Protein AF-A0A7H0FVY5-F1 (afdb_monomer)

Foldseek 3Di:
DFQLVVLLVVQLVQLVVLLVVLVVVLVVLLVQLVVVCVVVVNDDPPCDPVNSVVLLVDVPVVPDPPDDPSNNVSSVVSVVCNVVSVVSNVVSVVSSVVRSVVRNVVRVVVVCVVVVND

Secondary structure (DSSP, 8-state):
--HHHHHHHHHHHHHHHHHHHHHHHHHHHHHHHHHHHHHTT---TT--HHHHHHTTT--GGG--TT--HHHHHHHHHHHHHHHHHHHHHHHHHHHHHHHHHHHHHHHHHHHHHHTT--

pLDDT: mean 80.82, std 12.42, range [48.78, 95.75]

Organism: NCBI:txid2865112

Radius of gyration: 21.13 Å; Cα contacts (8 Å, |Δi|>4): 111; chains: 1; bounding box: 46×22×60 Å

Structure (mmCIF, N/CA/C/O backbone):
data_AF-A0A7H0FVY5-F1
#
_entry.id   AF-A0A7H0FVY5-F1
#
loop_
_atom_site.group_PDB
_atom_site.id
_atom_site.type_symbol
_atom_site.label_atom_id
_atom_site.label_alt_id
_atom_site.label_comp_id
_atom_site.label_asym_id
_atom_site.label_entity_id
_atom_site.label_seq_id
_atom_site.pdbx_PDB_ins_code
_atom_site.Cartn_x
_atom_site.Cartn_y
_atom_site.Cartn_z
_atom_site.occupancy
_atom_site.B_iso_or_equiv
_atom_site.auth_seq_id
_atom_site.auth_comp_id
_atom_site.auth_asym_id
_atom_site.auth_atom_id
_atom_site.pdbx_PDB_model_num
ATOM 1 N N . MET A 1 1 ? 12.330 -13.356 -23.878 1.00 73.44 1 MET A N 1
ATOM 2 C CA . MET A 1 1 ? 12.091 -12.089 -23.170 1.00 73.44 1 MET A CA 1
ATOM 3 C C . MET A 1 1 ? 12.980 -11.044 -23.818 1.00 73.44 1 MET A C 1
ATOM 5 O O . MET A 1 1 ? 14.170 -11.322 -23.933 1.00 73.44 1 MET A O 1
ATOM 9 N N . SER A 1 2 ? 12.425 -9.938 -24.314 1.00 87.75 2 SER A N 1
ATOM 10 C CA . SER A 1 2 ? 13.212 -8.837 -24.901 1.00 87.75 2 SER A CA 1
ATOM 11 C C . SER A 1 2 ? 13.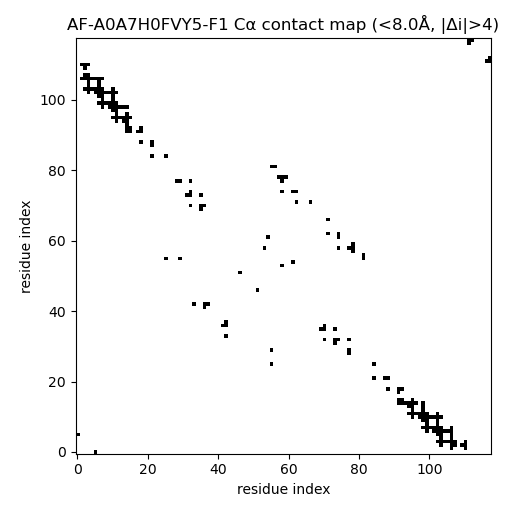942 -8.034 -23.819 1.00 87.75 2 SER A C 1
ATOM 13 O O . SER A 1 2 ? 13.585 -8.119 -22.637 1.00 87.75 2 SER A O 1
ATOM 15 N N . TYR A 1 3 ? 14.950 -7.233 -24.191 1.00 88.56 3 TYR A N 1
ATOM 16 C CA . TYR A 1 3 ? 15.595 -6.341 -23.221 1.00 88.56 3 TYR A CA 1
ATOM 17 C C . TYR A 1 3 ? 14.613 -5.276 -22.715 1.00 88.56 3 TYR A C 1
ATOM 19 O O . TYR A 1 3 ? 14.670 -4.921 -21.539 1.00 88.56 3 TYR A O 1
ATOM 27 N N . GLY A 1 4 ? 13.652 -4.842 -23.540 1.00 86.44 4 GLY A N 1
ATOM 28 C CA . GLY A 1 4 ? 12.529 -4.000 -23.106 1.00 86.44 4 GLY A CA 1
ATOM 29 C C . GLY A 1 4 ? 11.657 -4.634 -22.007 1.00 86.44 4 GLY A C 1
ATOM 30 O O . GLY A 1 4 ? 11.357 -3.984 -21.006 1.00 86.44 4 GLY A O 1
ATOM 31 N N . GLU A 1 5 ? 11.293 -5.915 -22.140 1.00 89.50 5 GLU A N 1
ATOM 32 C CA . GLU A 1 5 ? 10.531 -6.654 -21.116 1.00 89.50 5 GLU A CA 1
ATOM 33 C C . GLU A 1 5 ? 11.347 -6.866 -19.831 1.00 89.50 5 GLU A C 1
ATOM 35 O O . GLU A 1 5 ? 10.834 -6.698 -18.722 1.00 89.50 5 GLU A O 1
ATOM 40 N N . ALA A 1 6 ? 12.635 -7.196 -19.965 1.00 91.19 6 ALA A N 1
ATOM 41 C CA . ALA A 1 6 ? 13.540 -7.336 -18.826 1.00 91.19 6 ALA A CA 1
ATOM 42 C C . ALA A 1 6 ? 13.702 -6.006 -18.075 1.00 91.19 6 ALA A C 1
ATOM 44 O O . ALA A 1 6 ? 13.612 -5.957 -16.846 1.00 91.19 6 ALA A O 1
ATOM 45 N N . GLY A 1 7 ? 13.891 -4.920 -18.824 1.00 90.44 7 GLY A N 1
ATOM 46 C CA . GLY A 1 7 ? 14.002 -3.568 -18.307 1.00 90.44 7 GLY A CA 1
ATOM 47 C C . GLY A 1 7 ? 12.737 -3.128 -17.576 1.00 90.44 7 GLY A C 1
ATOM 48 O O . GLY A 1 7 ? 12.840 -2.632 -16.458 1.00 90.44 7 GLY A O 1
ATOM 49 N N . PHE A 1 8 ? 11.548 -3.387 -18.134 1.00 94.19 8 PHE A N 1
ATOM 50 C CA . PHE A 1 8 ? 10.268 -3.142 -17.457 1.00 94.19 8 PHE A CA 1
ATOM 51 C C . PHE A 1 8 ? 10.229 -3.778 -16.063 1.00 94.19 8 PHE A C 1
ATOM 53 O O . PHE A 1 8 ? 9.947 -3.099 -15.074 1.00 94.19 8 PHE A O 1
ATOM 60 N N . LEU A 1 9 ? 10.527 -5.080 -15.981 1.00 92.38 9 LEU A N 1
ATOM 61 C CA . LEU A 1 9 ? 10.453 -5.831 -14.728 1.00 92.38 9 LEU A CA 1
ATOM 62 C C . LEU A 1 9 ? 11.468 -5.310 -13.710 1.00 92.38 9 LEU A C 1
ATOM 64 O O . LEU A 1 9 ? 11.101 -5.027 -12.569 1.00 92.38 9 LEU A O 1
ATOM 68 N N . LEU A 1 10 ? 12.723 -5.129 -14.127 1.00 92.62 10 LEU A N 1
ATOM 69 C CA . LEU A 1 10 ? 13.785 -4.613 -13.261 1.00 92.62 10 LEU A CA 1
ATOM 70 C C . LEU A 1 10 ? 13.494 -3.189 -12.780 1.00 92.62 10 LEU A C 1
ATOM 72 O O . LEU A 1 10 ? 13.714 -2.871 -11.612 1.00 92.62 10 LEU A O 1
ATOM 76 N N . GLY A 1 11 ? 12.947 -2.354 -13.657 1.00 91.56 11 GLY A N 1
ATOM 77 C CA . GLY A 1 11 ? 12.548 -0.991 -13.348 1.00 91.56 11 GLY A CA 1
ATOM 78 C C . GLY A 1 11 ? 11.356 -0.911 -12.391 1.00 91.56 11 GLY A C 1
ATOM 79 O O . GLY A 1 11 ? 11.330 -0.057 -11.506 1.00 91.56 11 GLY A O 1
ATOM 80 N N . ALA A 1 12 ? 10.382 -1.816 -12.511 1.00 93.69 12 ALA A N 1
ATOM 81 C CA . ALA A 1 12 ? 9.204 -1.851 -11.644 1.00 93.69 12 ALA A CA 1
ATOM 82 C C . ALA A 1 12 ? 9.509 -2.364 -10.221 1.00 93.69 12 ALA A C 1
ATOM 84 O O . ALA A 1 12 ? 8.819 -1.990 -9.265 1.00 93.69 12 ALA A O 1
ATOM 85 N N . LEU A 1 13 ? 10.529 -3.218 -10.063 1.00 93.50 13 LEU A N 1
ATOM 86 C CA . LEU A 1 13 ? 10.825 -3.947 -8.820 1.00 93.50 13 LEU A CA 1
ATOM 87 C C . LEU A 1 13 ? 10.911 -3.071 -7.558 1.00 93.50 13 LEU A C 1
ATOM 89 O O . LEU A 1 13 ? 10.260 -3.423 -6.568 1.00 93.50 13 LEU A O 1
ATOM 93 N N . PRO A 1 14 ? 11.641 -1.937 -7.538 1.00 90.81 14 PRO A N 1
ATOM 94 C CA . PRO A 1 14 ? 11.733 -1.102 -6.342 1.00 90.81 14 PRO A CA 1
ATOM 95 C C . PRO A 1 14 ? 10.363 -0.583 -5.890 1.00 90.81 14 PRO A C 1
ATOM 97 O O . PRO A 1 14 ? 10.015 -0.666 -4.710 1.00 90.81 14 PRO A O 1
ATOM 100 N N . GLY A 1 15 ? 9.552 -0.096 -6.834 1.00 90.50 15 GLY A N 1
ATOM 101 C CA . GLY A 1 15 ? 8.200 0.379 -6.555 1.00 90.50 15 GLY A CA 1
ATOM 102 C C . GLY A 1 15 ? 7.280 -0.742 -6.073 1.00 90.50 15 GLY A C 1
ATOM 103 O O . GLY A 1 15 ? 6.591 -0.579 -5.064 1.00 90.50 15 GLY A O 1
ATOM 104 N N . ALA A 1 16 ? 7.339 -1.910 -6.718 1.00 91.56 16 ALA A N 1
ATOM 105 C CA . ALA A 1 16 ? 6.575 -3.091 -6.325 1.00 91.56 16 ALA A CA 1
ATOM 106 C C . ALA A 1 16 ? 6.916 -3.557 -4.896 1.00 91.56 16 ALA A C 1
ATOM 108 O O . ALA A 1 16 ? 6.015 -3.803 -4.090 1.00 91.56 16 ALA A O 1
ATOM 109 N N . ALA A 1 17 ? 8.202 -3.606 -4.537 1.00 94.50 17 ALA A N 1
ATOM 110 C CA . ALA A 1 17 ? 8.644 -3.975 -3.192 1.00 94.50 17 ALA A CA 1
ATOM 111 C C . ALA A 1 17 ? 8.095 -3.014 -2.122 1.00 94.50 17 ALA A C 1
ATOM 113 O O . ALA A 1 17 ? 7.623 -3.443 -1.063 1.00 94.50 17 ALA A O 1
ATOM 114 N N . MET A 1 18 ? 8.092 -1.708 -2.406 1.00 92.19 18 MET A N 1
ATOM 115 C CA . MET A 1 18 ? 7.522 -0.713 -1.499 1.00 92.19 18 MET A CA 1
ATOM 116 C C . MET A 1 18 ? 5.994 -0.818 -1.393 1.00 92.19 18 MET A C 1
ATOM 118 O O . MET A 1 18 ? 5.460 -0.698 -0.287 1.00 92.19 18 MET A O 1
ATOM 122 N N . VAL A 1 19 ? 5.291 -1.105 -2.498 1.00 91.75 19 VAL A N 1
ATOM 123 C CA . VAL A 1 19 ? 3.844 -1.384 -2.489 1.00 91.75 19 VAL A CA 1
ATOM 124 C C . VAL A 1 19 ? 3.536 -2.561 -1.566 1.00 91.75 19 VAL A C 1
ATOM 126 O O . VAL A 1 19 ? 2.701 -2.421 -0.669 1.00 91.75 19 VAL A O 1
ATOM 129 N N . VAL A 1 20 ? 4.242 -3.687 -1.718 1.00 91.81 20 VAL A N 1
ATOM 130 C CA . VAL A 1 20 ? 4.054 -4.884 -0.878 1.00 91.81 20 VAL A CA 1
ATOM 131 C C . VAL A 1 20 ? 4.309 -4.565 0.593 1.00 91.81 20 VAL A C 1
ATOM 133 O O . VAL A 1 20 ? 3.485 -4.896 1.448 1.00 91.81 20 VAL A O 1
ATOM 136 N N . ARG A 1 21 ? 5.401 -3.856 0.908 1.00 92.19 21 ARG A N 1
ATOM 137 C CA . ARG A 1 21 ? 5.705 -3.431 2.283 1.00 92.19 21 ARG A CA 1
ATOM 138 C C . ARG A 1 21 ? 4.593 -2.560 2.867 1.00 92.19 21 ARG A C 1
ATOM 140 O O . ARG A 1 21 ? 4.196 -2.757 4.016 1.00 92.19 21 ARG A O 1
ATOM 147 N N . ASN A 1 22 ? 4.070 -1.616 2.086 1.00 90.69 22 ASN A N 1
ATOM 148 C CA . ASN A 1 22 ? 2.981 -0.752 2.525 1.00 90.69 22 ASN A CA 1
ATOM 149 C C . ASN A 1 22 ? 1.693 -1.561 2.756 1.00 90.69 22 ASN A C 1
ATOM 151 O O . ASN A 1 22 ? 1.043 -1.386 3.783 1.00 90.69 22 ASN A O 1
ATOM 155 N N . MET A 1 23 ? 1.360 -2.507 1.870 1.00 87.50 23 MET A N 1
ATOM 156 C CA . MET A 1 23 ? 0.221 -3.421 2.049 1.00 87.50 23 MET A CA 1
ATOM 157 C C . MET A 1 23 ? 0.355 -4.279 3.310 1.00 87.50 23 MET A C 1
ATOM 159 O O . MET A 1 23 ? -0.633 -4.490 4.014 1.00 87.50 23 MET A O 1
ATOM 163 N N . TRP A 1 24 ? 1.566 -4.737 3.633 1.00 89.19 24 TRP A N 1
ATOM 164 C CA . TRP A 1 24 ? 1.822 -5.506 4.850 1.00 89.19 24 TRP A CA 1
ATOM 165 C C . TRP A 1 24 ? 1.554 -4.682 6.114 1.00 89.19 24 TRP A C 1
ATOM 167 O O . TRP A 1 24 ? 0.944 -5.182 7.060 1.00 89.19 24 TRP A O 1
ATOM 177 N N . TYR A 1 25 ? 1.943 -3.403 6.102 1.00 87.44 25 TYR A N 1
ATOM 178 C CA . TYR A 1 25 ? 1.607 -2.448 7.158 1.00 87.44 25 TYR A CA 1
ATOM 179 C C . TYR A 1 25 ? 0.090 -2.217 7.271 1.00 87.44 25 TYR A C 1
ATOM 181 O O . TYR A 1 25 ? -0.457 -2.291 8.366 1.00 87.44 25 TYR A O 1
ATOM 189 N N . GLY A 1 26 ? -0.620 -2.027 6.154 1.00 84.12 26 GLY A N 1
ATOM 190 C CA . GLY A 1 26 ? -2.086 -1.914 6.176 1.00 84.12 26 GLY A CA 1
ATOM 191 C C . GLY A 1 26 ? -2.755 -3.160 6.769 1.00 84.12 26 GLY A C 1
ATOM 192 O O . GLY A 1 26 ? -3.634 -3.064 7.624 1.00 84.12 26 GLY A O 1
ATOM 193 N N . ARG A 1 27 ? -2.269 -4.350 6.401 1.00 84.31 27 ARG A N 1
ATOM 194 C CA . ARG A 1 27 ? -2.788 -5.621 6.918 1.00 84.31 27 ARG A CA 1
ATOM 195 C C . ARG A 1 27 ? -2.513 -5.821 8.408 1.00 84.31 27 ARG A C 1
ATOM 197 O O . ARG A 1 27 ? -3.335 -6.427 9.092 1.00 84.31 27 ARG A O 1
ATOM 204 N N . SER A 1 28 ? -1.382 -5.342 8.928 1.00 85.25 28 SER A N 1
ATOM 205 C CA . SER A 1 28 ? -1.101 -5.434 10.365 1.00 85.25 28 SER A CA 1
ATOM 206 C C . SER A 1 28 ? -2.021 -4.527 11.186 1.00 85.25 28 SER A C 1
ATOM 208 O O . SER A 1 28 ? -2.451 -4.936 12.262 1.00 85.25 28 SER A O 1
ATOM 210 N N . LEU A 1 29 ? -2.389 -3.353 10.661 1.00 80.25 29 LEU A N 1
ATOM 211 C CA . LEU A 1 29 ? -3.391 -2.479 11.276 1.00 80.25 29 LEU A CA 1
ATOM 212 C C . LEU A 1 29 ? -4.779 -3.123 11.275 1.00 80.25 29 LEU A C 1
ATOM 214 O O . LEU A 1 29 ? -5.441 -3.126 12.309 1.00 80.25 29 LEU A O 1
ATOM 218 N N . GLN A 1 30 ? -5.189 -3.735 10.158 1.00 79.19 30 GLN A N 1
ATOM 219 C CA . GLN A 1 30 ? -6.453 -4.473 10.097 1.00 79.19 30 GLN A CA 1
ATOM 220 C C . GLN A 1 30 ? -6.512 -5.564 11.162 1.00 79.19 30 GLN A C 1
ATOM 222 O O . GLN A 1 30 ? -7.448 -5.574 11.951 1.00 79.19 30 GLN A O 1
ATOM 227 N N . LYS A 1 31 ? -5.478 -6.414 11.253 1.00 81.06 31 LYS A N 1
ATOM 228 C CA . LYS A 1 31 ? -5.414 -7.506 12.239 1.00 81.06 31 LYS A CA 1
ATOM 229 C C . LYS A 1 31 ? -5.614 -7.046 13.685 1.00 81.06 31 LYS A C 1
ATOM 231 O O . LYS A 1 31 ? -6.116 -7.824 14.485 1.00 81.06 31 LYS A O 1
ATOM 236 N N . ARG A 1 32 ? -5.236 -5.811 14.039 1.00 81.38 32 ARG A N 1
ATOM 237 C CA . ARG A 1 32 ? -5.492 -5.258 15.382 1.00 81.38 32 ARG A CA 1
ATOM 238 C C . ARG A 1 32 ? -6.981 -5.028 15.622 1.00 81.38 32 ARG A C 1
ATOM 240 O O . ARG A 1 32 ? -7.473 -5.383 16.685 1.00 81.38 32 ARG A O 1
ATOM 247 N N . VAL A 1 33 ? -7.689 -4.490 14.630 1.00 78.56 33 VAL A N 1
ATOM 248 C CA . VAL A 1 33 ? -9.149 -4.332 14.678 1.00 78.56 33 VAL A CA 1
ATOM 249 C C . VAL A 1 33 ? -9.830 -5.702 14.723 1.00 78.56 33 VAL A C 1
ATOM 251 O O . VAL A 1 33 ? -10.711 -5.905 15.551 1.00 78.56 33 VAL A O 1
ATOM 254 N N . GLU A 1 34 ? -9.380 -6.663 13.903 1.00 77.12 34 GLU A N 1
ATOM 255 C CA . GLU A 1 34 ? -9.924 -8.032 13.932 1.00 77.12 34 GLU A CA 1
ATOM 256 C C . GLU A 1 34 ? -9.714 -8.681 15.307 1.00 77.12 34 GLU A C 1
ATOM 258 O O . GLU A 1 34 ? -10.635 -9.283 15.845 1.00 77.12 34 GLU A O 1
ATOM 263 N N . ALA A 1 35 ? -8.534 -8.524 15.914 1.00 81.50 35 ALA A N 1
ATOM 264 C CA . ALA A 1 35 ? -8.226 -9.100 17.222 1.00 81.50 35 ALA A CA 1
ATOM 265 C C . ALA A 1 35 ? -9.122 -8.5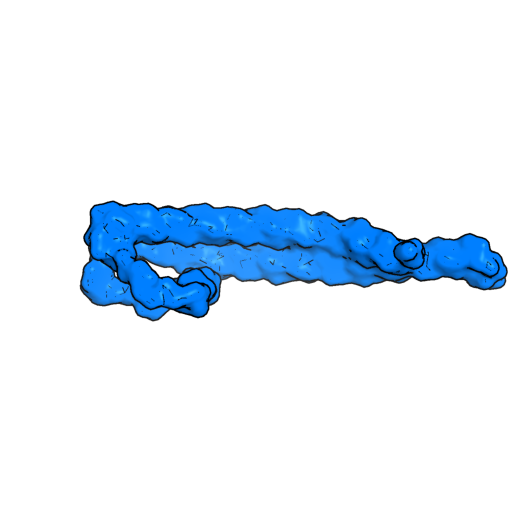51 18.343 1.00 81.50 35 ALA A C 1
ATOM 267 O O . ALA A 1 35 ? -9.605 -9.325 19.168 1.00 81.50 35 ALA A O 1
ATOM 268 N N . VAL A 1 36 ? -9.372 -7.236 18.363 1.00 80.69 36 VAL A N 1
ATOM 269 C CA . VAL A 1 36 ? -10.302 -6.622 19.328 1.00 80.69 36 VAL A CA 1
ATOM 270 C C . VAL A 1 36 ? -11.718 -7.143 19.100 1.00 80.69 36 VAL A C 1
ATOM 272 O O . VAL A 1 36 ? -12.401 -7.524 20.043 1.00 80.69 36 VAL A O 1
ATOM 275 N N . ALA A 1 37 ? -12.140 -7.255 17.845 1.00 74.94 37 ALA A N 1
ATOM 276 C CA . ALA A 1 37 ? -13.478 -7.730 17.528 1.00 74.94 37 ALA A CA 1
ATOM 277 C C . ALA A 1 37 ? -13.694 -9.201 17.892 1.00 74.94 37 ALA A C 1
ATOM 279 O O . ALA A 1 37 ? -14.769 -9.564 18.365 1.00 74.94 37 ALA A O 1
ATOM 280 N N . TRP A 1 38 ? -12.671 -10.037 17.709 1.00 76.62 38 TRP A N 1
ATOM 281 C CA . TRP A 1 38 ? -12.678 -11.426 18.161 1.00 76.62 38 TRP A CA 1
ATOM 282 C C . TRP A 1 38 ? -12.775 -11.523 19.684 1.00 76.62 38 TRP A C 1
ATOM 284 O O . TRP A 1 38 ? -13.571 -12.311 20.189 1.00 76.62 38 TRP A O 1
ATOM 294 N N . LYS A 1 39 ? -12.007 -10.703 20.413 1.00 80.69 39 LYS A N 1
ATOM 295 C CA . LYS A 1 39 ? -12.032 -10.645 21.885 1.00 80.69 39 LYS A CA 1
ATOM 296 C C . LYS A 1 39 ? -13.411 -10.255 22.424 1.00 80.69 39 LYS A C 1
ATOM 298 O O . LYS A 1 39 ? -13.828 -10.762 23.457 1.00 80.69 39 LYS A O 1
ATOM 303 N N . GLU A 1 40 ? -14.106 -9.362 21.734 1.00 77.62 40 GLU A N 1
ATOM 304 C CA . GLU A 1 40 ? -15.404 -8.834 22.167 1.00 77.62 40 GLU A CA 1
ATOM 305 C C . GLU A 1 40 ? -16.602 -9.627 21.642 1.00 77.62 40 GLU A C 1
ATOM 307 O O . GLU A 1 40 ? -17.739 -9.217 21.858 1.00 77.62 40 GLU A O 1
ATOM 312 N N . HIS A 1 41 ? -16.372 -10.733 20.921 1.00 69.81 41 HIS A N 1
ATOM 313 C CA . HIS A 1 41 ? -17.414 -11.454 20.176 1.00 69.81 41 HIS A CA 1
ATOM 314 C C . HIS A 1 41 ? -18.231 -10.546 19.232 1.00 69.81 41 HIS A C 1
ATOM 316 O O . HIS A 1 41 ? -19.339 -10.884 18.823 1.00 69.81 41 HIS A O 1
ATOM 322 N N . ALA A 1 42 ? -17.667 -9.392 18.867 1.00 64.94 42 ALA A N 1
ATOM 323 C CA . ALA A 1 42 ? -18.264 -8.388 17.995 1.00 64.94 42 ALA A CA 1
ATOM 324 C C . ALA A 1 42 ? -17.849 -8.584 16.528 1.00 64.94 42 ALA A C 1
ATOM 326 O O . ALA A 1 42 ? -18.324 -7.877 15.636 1.00 64.94 42 ALA A O 1
ATOM 327 N N . TRP A 1 43 ? -16.937 -9.526 16.262 1.00 61.22 43 TRP A N 1
ATOM 328 C CA . TRP A 1 43 ? -16.530 -9.860 14.907 1.00 61.22 43 TRP A CA 1
ATOM 329 C C . TRP A 1 43 ? -17.651 -10.606 14.194 1.00 61.22 43 TRP A C 1
ATOM 331 O O . TRP A 1 43 ? -17.852 -11.806 14.372 1.00 61.22 43 TRP A O 1
ATOM 341 N N . ASN A 1 44 ? -18.385 -9.870 13.368 1.00 57.56 44 ASN A N 1
ATOM 342 C CA . ASN A 1 44 ? -19.380 -10.465 12.505 1.00 57.56 44 ASN A CA 1
ATOM 343 C C . ASN A 1 44 ? -18.655 -11.165 11.345 1.00 57.56 44 ASN A C 1
ATOM 345 O O . ASN A 1 44 ? -18.208 -10.520 10.392 1.00 57.56 44 ASN A O 1
ATOM 349 N N . ASP A 1 45 ? -18.529 -12.493 11.419 1.00 51.53 45 ASP A N 1
ATOM 350 C CA . ASP A 1 45 ? -17.988 -13.325 10.332 1.00 51.53 45 ASP A CA 1
ATOM 351 C C . ASP A 1 45 ? -18.786 -13.188 9.022 1.00 51.53 45 ASP A C 1
ATOM 353 O O . ASP A 1 45 ? -18.333 -13.619 7.961 1.00 51.53 45 ASP A O 1
ATOM 357 N N . THR A 1 46 ? -19.943 -12.522 9.067 1.00 48.78 46 THR A N 1
ATOM 358 C CA . THR A 1 46 ? -20.756 -12.183 7.900 1.00 48.78 46 THR A CA 1
ATOM 359 C C . THR A 1 46 ? -20.175 -11.066 7.039 1.00 48.78 46 THR A C 1
ATOM 361 O O . THR A 1 46 ? -20.678 -10.879 5.933 1.00 48.78 46 THR A O 1
ATOM 364 N N . LEU A 1 47 ? -19.154 -10.320 7.499 1.00 58.72 47 LEU A N 1
ATOM 365 C CA . LEU A 1 47 ? -18.527 -9.297 6.658 1.00 58.72 47 LEU A CA 1
ATOM 366 C C . LEU A 1 47 ? -17.877 -9.973 5.452 1.00 58.72 47 LEU A C 1
ATOM 368 O O . LEU A 1 47 ? -16.845 -10.653 5.546 1.00 58.72 47 LEU A O 1
ATOM 372 N N . ASN A 1 48 ? -18.494 -9.775 4.296 1.00 62.44 48 ASN A N 1
ATOM 373 C CA . ASN A 1 48 ? -18.055 -10.375 3.061 1.00 62.44 48 ASN A CA 1
ATOM 374 C C . ASN A 1 48 ? -16.692 -9.784 2.645 1.00 62.44 48 ASN A C 1
ATOM 376 O O . ASN A 1 48 ? -16.212 -8.759 3.142 1.00 62.44 48 ASN A O 1
ATOM 380 N N . ARG A 1 49 ? -16.024 -10.445 1.696 1.00 63.38 49 ARG A N 1
ATOM 381 C CA . ARG A 1 49 ? -14.692 -10.036 1.215 1.00 63.38 49 ARG A CA 1
ATOM 382 C C . ARG A 1 49 ? -14.643 -8.578 0.728 1.00 63.38 49 ARG A C 1
ATOM 384 O O . ARG A 1 49 ? -13.576 -7.968 0.794 1.00 63.38 49 ARG A O 1
ATOM 391 N N . SER A 1 50 ? -15.757 -8.041 0.223 1.00 62.44 50 SER A N 1
ATOM 392 C CA . SER A 1 50 ? -15.847 -6.654 -0.242 1.00 62.44 50 SER A CA 1
ATOM 393 C C . SER A 1 50 ? -15.905 -5.668 0.923 1.00 62.44 50 SER A C 1
ATOM 395 O O . SER A 1 50 ? -15.187 -4.673 0.897 1.00 62.44 50 SER A O 1
ATOM 397 N N . GLU A 1 51 ? -16.628 -5.985 1.995 1.00 64.12 51 GLU A N 1
ATOM 398 C CA . GLU A 1 51 ? -16.735 -5.134 3.184 1.00 64.12 51 GLU A CA 1
ATOM 399 C C . GLU A 1 51 ? -15.404 -5.082 3.946 1.00 64.12 51 GLU A C 1
ATOM 401 O O . GLU A 1 51 ? -14.943 -4.016 4.352 1.00 64.12 51 GLU A O 1
ATOM 406 N N . LYS A 1 52 ? -14.682 -6.211 4.008 1.00 65.62 52 LYS A N 1
ATOM 407 C CA . LYS A 1 52 ? -13.295 -6.250 4.511 1.00 65.62 52 LYS A CA 1
ATOM 408 C C . LYS A 1 52 ? -12.335 -5.388 3.678 1.00 65.62 52 LYS A C 1
ATOM 410 O O . LYS A 1 52 ? -11.367 -4.846 4.212 1.00 65.62 52 LYS A O 1
ATOM 415 N N . ARG A 1 53 ? -12.584 -5.253 2.369 1.00 63.53 53 ARG A N 1
ATOM 416 C CA . ARG A 1 53 ? -11.807 -4.385 1.465 1.00 63.53 53 ARG A CA 1
ATOM 417 C C . ARG A 1 53 ? -12.189 -2.907 1.648 1.00 63.53 53 ARG A C 1
ATOM 419 O O . ARG A 1 53 ? -11.305 -2.048 1.642 1.00 63.53 53 ARG A O 1
ATOM 426 N N . PHE A 1 54 ? -13.469 -2.618 1.879 1.00 62.41 54 PHE A N 1
ATOM 427 C CA . PHE A 1 54 ? -13.961 -1.282 2.219 1.00 62.41 54 PHE A CA 1
ATOM 428 C C . PHE A 1 54 ? -13.423 -0.777 3.554 1.00 62.41 54 PHE A C 1
ATOM 430 O O . PHE A 1 54 ? -13.105 0.399 3.643 1.00 62.41 54 PHE A O 1
ATOM 437 N N . LEU A 1 55 ? -13.164 -1.649 4.527 1.00 63.78 55 LEU A N 1
ATOM 438 C CA . LEU A 1 55 ? -12.528 -1.274 5.796 1.00 63.78 55 LEU A CA 1
ATOM 439 C C . LEU A 1 55 ? -11.143 -0.606 5.629 1.00 63.78 55 LEU A C 1
ATOM 441 O O . LEU A 1 55 ? -10.741 0.190 6.467 1.00 63.78 55 LEU A O 1
ATOM 445 N N . MET A 1 56 ? -10.408 -0.893 4.545 1.00 58.78 56 MET A N 1
ATOM 446 C CA . MET A 1 56 ? -9.147 -0.198 4.199 1.00 58.78 56 MET A CA 1
ATOM 447 C C . MET A 1 56 ? -9.357 1.071 3.372 1.00 58.78 56 MET A C 1
ATOM 449 O O . MET A 1 56 ? -8.438 1.865 3.188 1.00 58.78 56 MET A O 1
ATOM 453 N N . SER A 1 57 ? -10.545 1.234 2.809 1.00 61.41 57 SER A N 1
ATOM 454 C CA . SER A 1 57 ? -10.880 2.362 1.953 1.00 61.41 57 SER A CA 1
ATOM 455 C C . SER A 1 57 ? -11.554 3.437 2.797 1.00 61.41 57 SER A C 1
ATOM 457 O O . SER A 1 57 ? -11.065 4.556 2.850 1.00 61.41 57 SER A O 1
ATOM 459 N N . ASP A 1 58 ? -12.600 3.096 3.528 1.00 61.22 58 ASP A N 1
ATOM 460 C CA . ASP A 1 58 ? -13.344 4.012 4.374 1.00 61.22 58 ASP A CA 1
ATOM 461 C C . ASP A 1 58 ? -13.891 3.265 5.608 1.00 61.22 58 ASP A C 1
ATOM 463 O O . ASP A 1 58 ? -14.950 2.644 5.540 1.00 61.22 58 ASP A O 1
ATOM 467 N N . PRO A 1 59 ? -13.150 3.255 6.732 1.00 56.97 59 PRO A N 1
ATOM 468 C CA . PRO A 1 59 ? -13.587 2.652 7.985 1.00 56.97 59 PRO A CA 1
ATOM 469 C C . PRO A 1 59 ? -14.606 3.508 8.748 1.00 56.97 59 PRO A C 1
ATOM 471 O O . PRO A 1 59 ? -15.132 3.041 9.756 1.00 56.97 59 PRO A O 1
ATOM 474 N N . GLY A 1 60 ? -14.867 4.750 8.320 1.00 57.34 60 GLY A N 1
ATOM 475 C CA . GLY A 1 60 ? -15.746 5.696 9.016 1.00 57.34 60 GLY A CA 1
ATOM 476 C C . GLY A 1 60 ? -17.160 5.155 9.270 1.00 57.34 60 GLY A C 1
ATOM 477 O O . GLY A 1 60 ? -17.622 5.235 10.407 1.00 57.34 60 GLY A O 1
ATOM 478 N N . PRO A 1 61 ? -17.809 4.512 8.280 1.00 58.72 61 PRO A N 1
ATOM 479 C CA . PRO A 1 61 ? -19.119 3.881 8.442 1.00 58.72 61 PRO A CA 1
ATOM 480 C C . PRO A 1 61 ? -19.126 2.684 9.398 1.00 58.72 61 PRO A C 1
ATOM 482 O O . PRO A 1 61 ? -20.190 2.243 9.820 1.00 58.72 61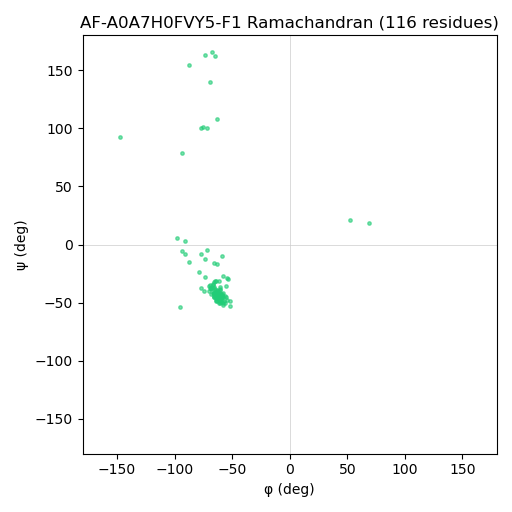 PRO A O 1
ATOM 485 N N . TYR A 1 62 ? -17.954 2.129 9.721 1.00 61.25 62 TYR A N 1
ATOM 486 C CA . TYR A 1 62 ? -17.848 0.937 10.552 1.00 61.25 62 TYR A CA 1
ATOM 487 C C . TYR A 1 62 ? -17.7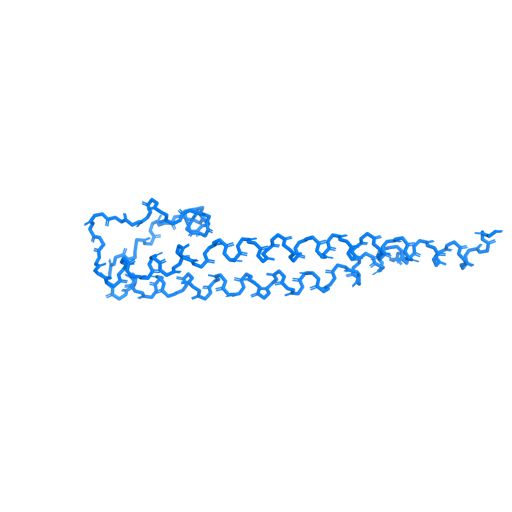23 1.259 12.041 1.00 61.25 62 TYR A C 1
ATOM 489 O O . TYR A 1 62 ? -17.787 0.318 12.824 1.00 61.25 62 TYR A O 1
ATOM 497 N N . ILE A 1 63 ? -17.553 2.525 12.459 1.00 62.78 63 ILE A N 1
ATOM 498 C CA . ILE A 1 63 ? -17.677 2.889 13.880 1.00 62.78 63 ILE A CA 1
ATOM 499 C C . ILE A 1 63 ? -19.166 2.942 14.222 1.00 62.78 63 ILE A C 1
ATOM 501 O O . ILE A 1 63 ? -19.860 3.902 13.890 1.00 62.78 63 ILE A O 1
ATOM 505 N N . GLY A 1 64 ? -19.655 1.879 14.851 1.00 65.00 64 GLY A N 1
ATOM 506 C CA . GLY A 1 64 ? -21.057 1.740 15.218 1.00 65.00 64 GLY A CA 1
ATOM 507 C C . GLY A 1 64 ? -21.356 2.365 16.584 1.00 65.00 64 GLY A C 1
ATOM 508 O O . GLY A 1 64 ? -20.478 2.405 17.445 1.00 65.00 64 GLY A O 1
ATOM 509 N N . PRO A 1 65 ? -22.604 2.792 16.843 1.00 65.50 65 PRO A N 1
ATOM 510 C CA . PRO A 1 65 ? -23.019 3.283 18.162 1.00 65.50 65 PRO A CA 1
ATOM 511 C C . PRO A 1 65 ? -22.935 2.215 19.269 1.00 65.50 65 PRO A C 1
ATOM 513 O O . PRO A 1 65 ? -22.924 2.562 20.444 1.00 65.50 65 PRO A O 1
ATOM 516 N N . ASN A 1 66 ? -22.841 0.934 18.895 1.00 72.38 66 ASN A N 1
ATOM 517 C CA . ASN A 1 66 ? -22.703 -0.203 19.809 1.00 72.38 66 ASN A CA 1
ATOM 518 C C . ASN A 1 66 ? -21.248 -0.679 19.976 1.00 72.38 66 ASN A C 1
ATOM 520 O O . ASN A 1 66 ? -21.018 -1.719 20.591 1.00 72.38 66 ASN A O 1
ATOM 524 N N . ASP A 1 67 ? -20.268 0.022 19.398 1.00 74.19 67 ASP A N 1
ATOM 525 C CA . ASP A 1 67 ? -18.863 -0.352 19.547 1.00 74.19 67 ASP A CA 1
ATOM 526 C C . ASP A 1 67 ? -18.380 -0.119 20.982 1.00 74.19 67 ASP A C 1
ATOM 528 O O . ASP A 1 67 ? -18.658 0.913 21.598 1.00 74.19 67 ASP A O 1
ATOM 532 N N . SER A 1 68 ? -17.579 -1.050 21.497 1.00 79.12 68 SER A N 1
ATOM 533 C CA . SER A 1 68 ? -16.890 -0.850 22.767 1.00 79.12 68 SER A CA 1
ATOM 534 C C . SER A 1 68 ? -15.871 0.307 22.680 1.00 79.12 68 SER A C 1
ATOM 536 O O . SER A 1 68 ? -15.391 0.659 21.593 1.00 79.12 68 SER A O 1
ATOM 538 N N . PRO A 1 69 ? -15.417 0.851 23.824 1.00 83.69 69 PRO A N 1
ATOM 539 C CA . PRO A 1 69 ? -14.309 1.804 23.848 1.00 83.69 69 PRO A CA 1
ATOM 540 C C . PRO A 1 69 ? -13.012 1.287 23.191 1.00 83.69 69 PRO A C 1
ATOM 542 O O . PRO A 1 69 ? -12.304 2.065 22.544 1.00 83.69 69 PRO A O 1
ATOM 545 N N . GLU A 1 70 ? -12.690 -0.009 23.320 1.00 81.88 70 GLU A N 1
ATOM 546 C CA . GLU A 1 70 ? -11.502 -0.611 22.689 1.00 81.88 70 GLU A CA 1
ATOM 547 C C . GLU A 1 70 ? -11.670 -0.697 21.163 1.00 81.88 70 GLU A C 1
ATOM 549 O O . GLU A 1 70 ? -10.737 -0.382 20.417 1.00 81.88 70 GLU A O 1
ATOM 554 N N . MET A 1 71 ? -12.872 -1.040 20.692 1.00 80.31 71 MET A N 1
ATOM 555 C CA . MET A 1 71 ? -13.210 -1.104 19.272 1.00 80.31 71 MET A CA 1
ATOM 556 C C . MET A 1 71 ? -13.134 0.270 18.605 1.00 80.31 71 MET A C 1
ATOM 558 O O . MET A 1 71 ? -12.511 0.426 17.549 1.00 80.31 71 MET A O 1
ATOM 562 N N . VAL A 1 72 ? -13.701 1.295 19.250 1.00 80.94 72 VAL A N 1
ATOM 563 C CA . VAL A 1 72 ? -13.623 2.687 18.783 1.00 80.94 72 VAL A CA 1
ATOM 564 C C . VAL A 1 72 ? -12.166 3.135 18.685 1.00 80.94 72 VAL A C 1
ATOM 566 O O . VAL A 1 72 ? -11.775 3.744 17.686 1.00 80.94 72 VAL A O 1
ATOM 569 N N . LYS A 1 73 ? -11.338 2.815 19.689 1.00 84.44 73 LYS A N 1
ATOM 570 C CA . LYS A 1 73 ? -9.908 3.142 19.674 1.00 84.44 73 LYS A CA 1
ATOM 571 C C . LYS A 1 73 ? -9.194 2.476 18.495 1.00 84.44 73 LYS A C 1
ATOM 573 O O . LYS A 1 73 ? -8.522 3.170 17.733 1.00 84.44 73 LYS A O 1
ATOM 578 N N . ALA A 1 74 ? -9.381 1.171 18.297 1.00 81.94 74 ALA A N 1
ATOM 579 C CA . ALA A 1 74 ? -8.740 0.430 17.212 1.00 81.94 74 ALA A CA 1
ATOM 580 C C . ALA A 1 74 ? -9.162 0.942 15.820 1.00 81.94 74 ALA A C 1
ATOM 582 O O . ALA A 1 74 ? -8.315 1.156 14.948 1.00 81.94 74 ALA A O 1
ATOM 583 N N . LYS A 1 75 ? -10.459 1.212 15.613 1.00 80.50 75 LYS A N 1
ATOM 584 C CA . LYS A 1 75 ? -10.981 1.784 14.358 1.00 80.50 75 LYS A CA 1
ATOM 585 C C . LYS A 1 75 ? -10.463 3.205 14.111 1.00 80.50 75 LYS A C 1
ATOM 587 O O . LYS A 1 75 ? -10.117 3.534 12.977 1.00 80.50 75 LYS A O 1
ATOM 592 N N . ARG A 1 76 ? -10.340 4.038 15.152 1.00 82.75 76 ARG A N 1
ATOM 593 C CA . ARG A 1 76 ? -9.743 5.385 15.051 1.00 82.75 76 ARG A CA 1
ATOM 594 C C . ARG A 1 76 ? -8.259 5.347 14.697 1.00 82.75 76 ARG A C 1
ATOM 596 O O . ARG A 1 76 ? -7.829 6.138 13.865 1.00 82.75 76 ARG A O 1
ATOM 603 N N . GLU A 1 77 ? -7.487 4.436 15.287 1.00 84.00 77 GLU A N 1
ATOM 604 C CA . GLU A 1 77 ? -6.074 4.242 14.931 1.00 84.00 77 GLU A CA 1
ATOM 605 C C . GLU A 1 77 ? -5.921 3.839 13.456 1.00 84.00 77 GLU A C 1
ATOM 607 O O . GLU A 1 77 ? -5.071 4.386 12.748 1.00 84.00 77 GLU A O 1
ATOM 612 N N . LEU A 1 78 ? -6.785 2.942 12.965 1.00 82.75 78 LEU A N 1
ATOM 613 C CA . LEU A 1 78 ? -6.835 2.579 11.549 1.00 82.75 78 LEU A CA 1
ATOM 614 C C . LEU A 1 78 ? -7.183 3.793 10.668 1.00 82.75 78 LEU A C 1
ATOM 616 O O . LEU A 1 78 ? -6.454 4.078 9.718 1.00 82.75 78 LEU A O 1
ATOM 620 N N . LEU A 1 79 ? -8.243 4.537 11.004 1.00 81.81 79 LEU A N 1
ATOM 621 C CA . LEU A 1 79 ? -8.658 5.753 10.289 1.00 81.81 79 LEU A CA 1
ATOM 622 C C . LEU A 1 79 ? -7.540 6.796 10.212 1.00 81.81 79 LEU A C 1
ATOM 624 O O . LEU A 1 79 ? -7.291 7.353 9.145 1.00 81.81 79 LEU A O 1
ATOM 628 N N . ALA A 1 80 ? -6.834 7.031 11.317 1.00 84.31 80 ALA A N 1
ATOM 629 C CA . ALA A 1 80 ? -5.732 7.986 11.374 1.00 84.31 80 ALA A CA 1
ATOM 630 C C . ALA A 1 80 ? -4.541 7.564 10.494 1.00 84.31 80 ALA A C 1
ATOM 632 O O . ALA A 1 80 ? -3.851 8.411 9.923 1.00 84.31 80 ALA A O 1
ATOM 633 N N . ALA A 1 81 ? -4.303 6.258 10.344 1.00 85.50 81 ALA A N 1
ATOM 634 C CA . ALA A 1 81 ? -3.214 5.732 9.526 1.00 85.50 81 ALA A CA 1
ATOM 635 C C . ALA A 1 81 ? -3.519 5.735 8.015 1.00 85.50 81 ALA A C 1
ATOM 637 O O . ALA A 1 81 ? -2.590 5.757 7.198 1.00 85.50 81 ALA A O 1
ATOM 638 N N . LEU A 1 82 ? -4.797 5.736 7.620 1.00 83.12 82 LEU A N 1
ATOM 639 C CA . LEU A 1 82 ? -5.213 5.597 6.221 1.00 83.12 82 LEU A CA 1
ATOM 640 C C . LEU A 1 82 ? -4.728 6.698 5.272 1.00 83.12 82 LEU A C 1
ATOM 642 O O . LEU A 1 82 ? -4.250 6.345 4.190 1.00 83.12 82 LEU A O 1
ATOM 646 N N . PRO A 1 83 ? -4.782 8.000 5.613 1.00 85.44 83 PRO A N 1
ATOM 647 C CA . PRO A 1 83 ? -4.242 9.042 4.742 1.00 85.44 83 PRO A CA 1
ATOM 648 C C . PRO A 1 83 ? -2.753 8.826 4.448 1.00 85.44 83 PRO A C 1
ATOM 650 O O . PRO A 1 83 ? -2.310 8.939 3.303 1.00 85.44 83 PRO A O 1
ATOM 653 N N . GLY A 1 84 ? -1.984 8.441 5.473 1.00 88.50 84 GLY A N 1
ATOM 654 C CA . GLY A 1 84 ? -0.565 8.118 5.341 1.00 88.50 84 GLY A CA 1
ATOM 655 C C . GLY A 1 84 ? -0.327 6.877 4.480 1.00 88.50 84 GLY A C 1
ATOM 656 O O . GLY A 1 84 ? 0.522 6.905 3.587 1.00 88.50 84 GLY A O 1
ATOM 657 N N . PHE A 1 85 ? -1.104 5.814 4.704 1.00 88.50 85 PHE A N 1
ATOM 658 C CA . PHE A 1 85 ? -1.061 4.592 3.901 1.00 88.50 85 PHE A CA 1
ATOM 659 C C . PHE A 1 85 ? -1.375 4.868 2.426 1.00 88.50 85 PHE A C 1
ATOM 661 O O . PHE A 1 85 ? -0.588 4.472 1.565 1.00 88.50 85 PHE A O 1
ATOM 668 N N . ARG A 1 86 ? -2.468 5.585 2.127 1.00 87.25 86 ARG A N 1
ATOM 669 C CA . ARG A 1 86 ? -2.883 5.942 0.760 1.00 87.25 86 ARG A CA 1
ATOM 670 C C . ARG A 1 86 ? -1.818 6.773 0.058 1.00 87.25 86 ARG A C 1
ATOM 672 O O . ARG A 1 86 ? -1.422 6.435 -1.052 1.00 87.25 86 ARG A O 1
ATOM 679 N N . ARG A 1 87 ? -1.305 7.816 0.721 1.00 91.50 87 ARG A N 1
ATOM 680 C CA . ARG A 1 87 ? -0.238 8.663 0.168 1.00 91.50 87 ARG A CA 1
ATOM 681 C C . ARG A 1 87 ? 0.997 7.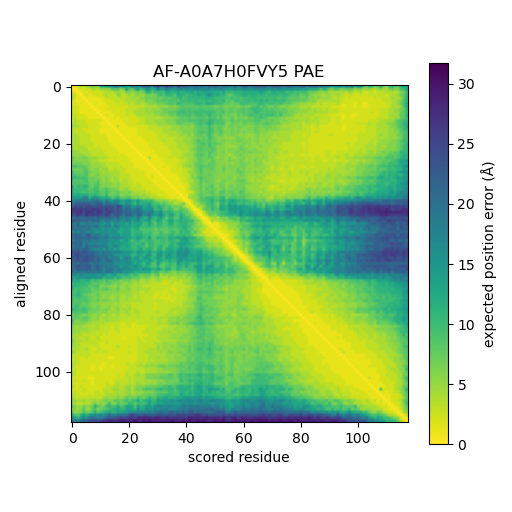838 -0.182 1.00 91.50 87 ARG A C 1
ATOM 683 O O . ARG A 1 87 ? 1.510 7.946 -1.290 1.00 91.50 87 ARG A O 1
ATOM 690 N N . ARG A 1 88 ? 1.455 6.983 0.739 1.00 90.88 88 ARG A N 1
ATOM 691 C CA . ARG A 1 88 ? 2.588 6.081 0.485 1.00 90.88 88 ARG A CA 1
ATOM 692 C C . ARG A 1 88 ? 2.293 5.132 -0.670 1.00 90.88 88 ARG A C 1
ATOM 694 O O . ARG A 1 88 ? 3.154 4.969 -1.519 1.00 90.88 88 ARG A O 1
ATOM 701 N N . HIS A 1 89 ? 1.094 4.555 -0.736 1.00 91.19 89 HIS A N 1
ATOM 702 C CA . HIS A 1 89 ? 0.718 3.619 -1.796 1.00 91.19 89 HIS A CA 1
ATOM 703 C C . HIS A 1 89 ? 0.789 4.274 -3.181 1.00 91.19 89 HIS A C 1
ATOM 705 O O . HIS A 1 89 ? 1.398 3.709 -4.085 1.00 91.19 89 HIS A O 1
ATOM 711 N N . TRP A 1 90 ? 0.263 5.495 -3.317 1.00 91.81 90 TRP A N 1
ATOM 712 C CA . TRP A 1 90 ? 0.354 6.273 -4.554 1.00 91.81 90 TRP A CA 1
ATOM 713 C C . TRP A 1 90 ? 1.793 6.618 -4.932 1.00 91.81 90 TRP A C 1
ATOM 715 O O . TRP A 1 90 ? 2.171 6.433 -6.084 1.00 91.81 90 TRP A O 1
ATOM 725 N N . ILE A 1 91 ? 2.619 7.049 -3.972 1.00 93.12 91 ILE A N 1
ATOM 726 C CA . ILE A 1 91 ? 4.046 7.318 -4.218 1.00 93.12 91 ILE A CA 1
ATOM 727 C C . ILE A 1 91 ? 4.761 6.047 -4.695 1.00 93.12 91 ILE A C 1
ATOM 729 O O . ILE A 1 91 ? 5.500 6.090 -5.674 1.00 93.12 91 ILE A O 1
ATOM 733 N N . CYS A 1 92 ? 4.518 4.904 -4.048 1.00 92.00 92 CYS A N 1
ATOM 734 C CA . CYS A 1 92 ? 5.132 3.632 -4.434 1.00 92.00 92 CYS A CA 1
ATOM 735 C C . CYS A 1 92 ? 4.698 3.202 -5.842 1.00 92.00 92 CYS A C 1
ATOM 737 O O . CYS A 1 92 ? 5.536 2.771 -6.630 1.00 92.00 92 CYS A O 1
ATOM 739 N N . GLY A 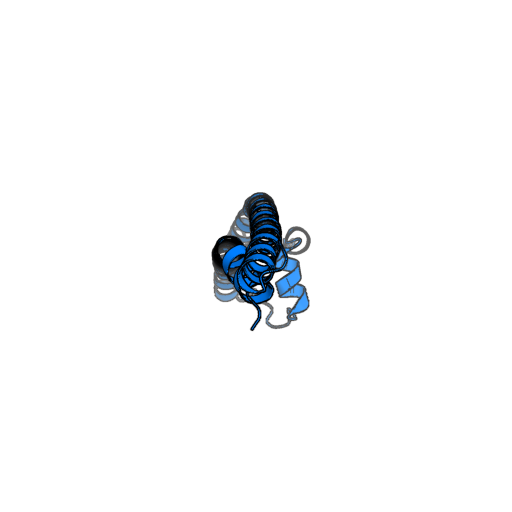1 93 ? 3.412 3.364 -6.171 1.00 91.62 93 GLY A N 1
ATOM 740 C CA . GLY A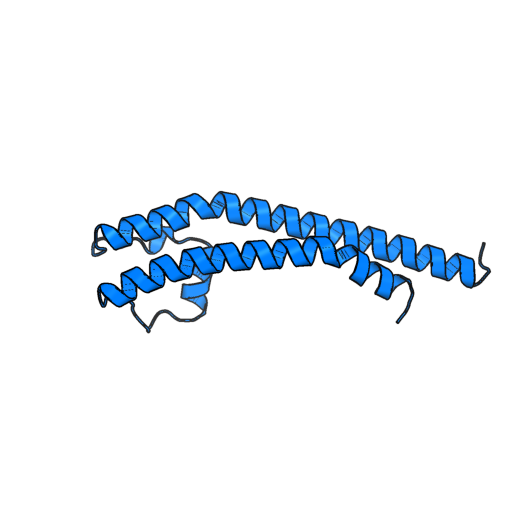 1 93 ? 2.886 3.120 -7.515 1.00 91.62 93 GLY A CA 1
ATOM 741 C C . GLY A 1 93 ? 3.496 4.052 -8.565 1.00 91.62 93 GLY A C 1
ATOM 742 O O . GLY A 1 93 ? 3.858 3.594 -9.643 1.00 91.62 93 GLY A O 1
ATOM 743 N N . GLY A 1 94 ? 3.694 5.330 -8.231 1.00 93.38 94 GLY A N 1
ATOM 744 C CA . GLY A 1 94 ? 4.376 6.294 -9.096 1.00 93.38 94 GLY A CA 1
ATOM 745 C C . GLY A 1 94 ? 5.831 5.911 -9.370 1.00 93.38 94 GLY A C 1
ATOM 746 O O . GLY A 1 94 ? 6.262 5.934 -10.518 1.00 93.38 94 GLY A O 1
ATOM 747 N N . ILE A 1 95 ? 6.569 5.481 -8.342 1.00 93.31 95 ILE A N 1
ATOM 748 C CA . ILE A 1 95 ? 7.949 4.993 -8.498 1.00 93.31 95 ILE A CA 1
ATOM 749 C C . ILE A 1 95 ? 7.982 3.717 -9.344 1.00 93.31 95 ILE A C 1
ATOM 751 O O . ILE A 1 95 ? 8.836 3.590 -10.216 1.00 93.31 95 ILE A O 1
ATOM 755 N N . MET A 1 96 ? 7.040 2.795 -9.125 1.00 94.31 96 MET A N 1
ATOM 756 C CA . MET A 1 96 ? 6.908 1.576 -9.926 1.00 94.31 96 MET A CA 1
ATOM 757 C C . MET A 1 96 ? 6.682 1.906 -11.403 1.00 94.31 96 MET A C 1
ATOM 759 O O . MET A 1 96 ? 7.361 1.354 -12.260 1.00 94.31 96 MET A O 1
ATOM 763 N N . PHE A 1 97 ? 5.760 2.827 -11.693 1.00 95.19 97 PHE A N 1
ATOM 764 C CA . PHE A 1 97 ? 5.451 3.258 -13.053 1.00 95.19 97 PHE A CA 1
ATOM 765 C C . PHE A 1 97 ? 6.645 3.946 -13.723 1.00 95.19 97 PHE A C 1
ATOM 767 O O . PHE A 1 97 ? 7.019 3.578 -14.834 1.00 95.19 97 PHE A O 1
ATOM 774 N N . ALA A 1 98 ? 7.273 4.907 -13.038 1.00 95.06 98 ALA A N 1
ATOM 775 C CA . ALA A 1 98 ? 8.433 5.616 -13.565 1.00 95.06 98 ALA A CA 1
ATOM 776 C C . ALA A 1 98 ? 9.594 4.653 -13.837 1.00 95.06 98 ALA A C 1
ATOM 778 O O . ALA A 1 98 ? 10.157 4.660 -14.928 1.00 95.06 98 ALA A O 1
ATOM 779 N N . GLY A 1 99 ? 9.915 3.784 -12.876 1.00 94.44 99 GLY A N 1
ATOM 780 C CA . GLY A 1 99 ? 10.971 2.792 -13.027 1.00 94.44 99 GLY A CA 1
ATOM 781 C C . GLY A 1 99 ? 10.695 1.826 -14.177 1.00 94.44 99 GLY A C 1
ATOM 782 O O . GLY A 1 99 ? 11.576 1.605 -15.000 1.00 94.44 99 GLY A O 1
ATOM 783 N N . ALA A 1 100 ? 9.466 1.319 -14.294 1.00 94.50 100 ALA A N 1
ATOM 784 C CA . ALA A 1 100 ? 9.053 0.471 -15.407 1.00 94.50 100 ALA A CA 1
ATOM 785 C C . ALA A 1 100 ? 9.230 1.165 -16.768 1.00 94.50 100 ALA A C 1
ATOM 787 O O . ALA A 1 100 ? 9.775 0.567 -17.693 1.00 94.50 100 ALA A O 1
ATOM 788 N N . LEU A 1 101 ? 8.821 2.433 -16.879 1.00 95.75 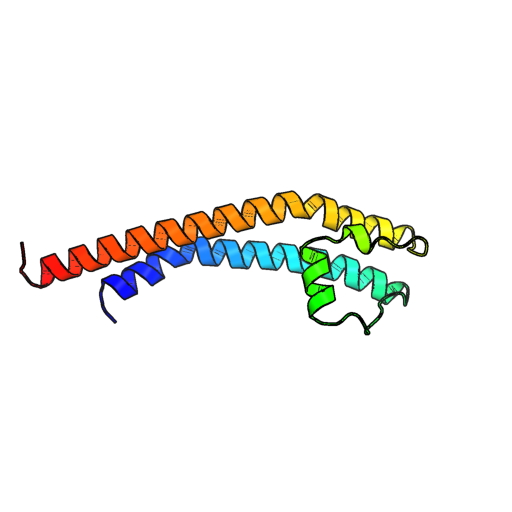101 LEU A N 1
ATOM 789 C CA . LEU A 1 101 ? 8.959 3.224 -18.103 1.00 95.75 101 LEU A CA 1
ATOM 790 C C . LEU A 1 101 ? 10.431 3.442 -18.480 1.00 95.75 101 LEU A C 1
ATOM 792 O O . LEU A 1 101 ? 10.814 3.175 -19.617 1.00 95.75 101 LEU A O 1
ATOM 796 N N . PHE A 1 102 ? 11.268 3.871 -17.529 1.00 94.75 102 PHE A N 1
ATOM 797 C CA . PHE A 1 102 ? 12.713 4.010 -17.754 1.00 94.75 102 PHE A CA 1
ATOM 798 C C . PHE A 1 102 ? 13.361 2.677 -18.129 1.00 94.75 102 PHE A C 1
ATOM 800 O O . PHE A 1 102 ? 14.214 2.633 -19.011 1.00 94.75 102 PHE A O 1
ATOM 807 N N . GLY A 1 103 ? 12.926 1.594 -17.490 1.00 92.75 103 GLY A N 1
ATOM 808 C CA . GLY A 1 103 ? 13.376 0.243 -17.770 1.00 92.75 103 GLY A CA 1
ATOM 809 C C . GLY A 1 103 ? 13.077 -0.195 -19.200 1.00 92.75 103 GLY A C 1
ATOM 810 O O . GLY A 1 103 ? 13.981 -0.668 -19.883 1.00 92.75 103 GLY A O 1
ATOM 811 N N . VAL A 1 104 ? 11.845 0.014 -19.679 1.00 94.38 104 VAL A N 1
ATOM 812 C CA . VAL A 1 104 ? 11.477 -0.260 -21.079 1.00 94.38 104 VAL A CA 1
ATOM 813 C C . VAL A 1 104 ? 12.365 0.534 -22.028 1.00 94.38 104 VAL A C 1
ATOM 815 O O . VAL A 1 104 ? 12.973 -0.067 -22.905 1.00 94.38 104 VAL A O 1
ATOM 818 N N . LEU A 1 105 ? 12.482 1.852 -21.830 1.00 93.12 105 LEU A N 1
ATOM 819 C CA . LEU A 1 105 ? 13.258 2.730 -22.714 1.00 93.12 105 LEU A CA 1
ATOM 820 C C . LEU A 1 105 ? 14.738 2.327 -22.778 1.00 93.12 105 LEU A C 1
ATOM 822 O O . LEU A 1 105 ? 15.309 2.232 -23.865 1.00 93.12 105 LEU A O 1
ATOM 826 N N . ALA A 1 106 ? 15.348 2.047 -21.624 1.00 91.19 106 ALA A N 1
ATOM 827 C CA . ALA A 1 106 ? 16.729 1.582 -21.548 1.00 91.19 106 ALA A CA 1
ATOM 828 C C . ALA A 1 106 ? 16.901 0.214 -22.223 1.00 91.19 106 ALA A C 1
ATOM 830 O O . ALA A 1 106 ? 17.835 0.020 -22.996 1.00 91.19 106 ALA A O 1
ATOM 831 N N . GLY A 1 107 ? 15.974 -0.715 -21.981 1.00 90.19 107 GLY A N 1
ATOM 832 C CA . GLY A 1 107 ? 15.973 -2.035 -22.602 1.00 90.19 107 GLY A CA 1
ATOM 833 C C . GLY A 1 107 ? 15.856 -1.972 -24.124 1.00 90.19 107 GLY A C 1
ATOM 834 O O . GLY A 1 107 ? 16.642 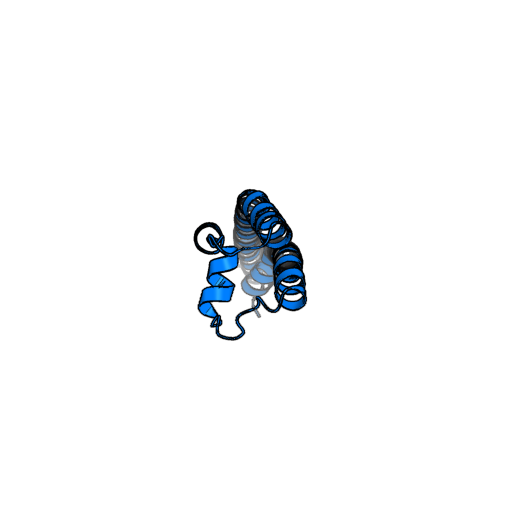-2.600 -24.824 1.00 90.19 107 GLY A O 1
ATOM 835 N N . THR A 1 108 ? 14.944 -1.151 -24.647 1.00 89.81 108 THR A N 1
ATOM 836 C CA . THR A 1 108 ? 14.785 -0.960 -26.096 1.00 89.81 108 THR A CA 1
ATOM 837 C C . THR A 1 108 ? 15.988 -0.273 -26.736 1.00 89.81 108 THR A C 1
ATOM 839 O O . THR A 1 108 ? 16.361 -0.612 -27.854 1.00 89.81 108 THR A O 1
ATOM 842 N N . ALA A 1 109 ? 16.635 0.661 -26.032 1.00 89.81 109 ALA A N 1
ATOM 843 C CA . ALA A 1 109 ? 17.861 1.286 -26.522 1.00 89.81 109 ALA A CA 1
ATOM 844 C C . ALA A 1 109 ? 19.016 0.272 -26.613 1.00 89.81 109 ALA A C 1
ATOM 846 O O . ALA A 1 109 ? 19.800 0.312 -27.560 1.00 89.81 109 ALA A O 1
ATOM 847 N N . ILE A 1 110 ? 19.093 -0.669 -25.664 1.00 87.44 110 ILE A N 1
ATOM 848 C CA . ILE A 1 110 ? 20.044 -1.787 -25.704 1.00 87.44 110 ILE A CA 1
ATOM 849 C C . ILE A 1 110 ? 19.733 -2.718 -26.882 1.00 87.44 110 ILE A C 1
ATOM 851 O O . ILE A 1 110 ? 20.653 -3.073 -27.615 1.00 87.44 110 ILE A O 1
ATOM 855 N N . ASP A 1 111 ? 18.458 -3.067 -27.102 1.00 85.12 111 ASP A N 1
ATOM 856 C CA . ASP A 1 111 ? 18.024 -3.856 -28.266 1.00 85.12 111 ASP A CA 1
ATOM 857 C C . ASP A 1 111 ? 18.493 -3.201 -29.583 1.00 85.12 111 ASP A C 1
ATOM 859 O O . ASP A 1 111 ? 19.093 -3.868 -30.424 1.00 85.12 111 ASP A O 1
ATOM 863 N N . TRP A 1 112 ? 18.283 -1.888 -29.751 1.00 85.88 112 TRP A N 1
ATOM 864 C CA . TRP A 1 112 ? 18.715 -1.151 -30.949 1.00 85.88 112 TRP A CA 1
ATOM 865 C C . TRP A 1 112 ? 20.233 -1.137 -31.126 1.00 85.88 112 TRP A C 1
ATOM 867 O O . TRP A 1 112 ? 20.727 -1.365 -32.232 1.00 85.88 112 TRP A O 1
ATOM 877 N N . HIS A 1 113 ? 20.975 -0.932 -30.037 1.00 83.88 113 HIS A N 1
ATOM 878 C CA . HIS A 1 113 ? 22.433 -0.920 -30.078 1.00 83.88 113 HIS A CA 1
ATOM 879 C C . HIS A 1 113 ? 23.016 -2.295 -30.438 1.00 83.88 113 HIS A C 1
ATOM 881 O O . HIS A 1 113 ? 23.936 -2.382 -31.248 1.00 83.88 113 HIS A O 1
ATOM 887 N N . ILE A 1 114 ? 22.454 -3.379 -29.889 1.00 82.31 114 ILE A N 1
ATOM 888 C CA . ILE A 1 114 ? 22.880 -4.756 -30.188 1.00 82.31 114 ILE A CA 1
ATOM 889 C C . ILE A 1 114 ? 22.499 -5.158 -31.617 1.00 82.31 114 ILE A C 1
ATOM 891 O O . ILE A 1 114 ? 23.261 -5.857 -32.281 1.00 82.31 114 ILE A O 1
ATOM 895 N N . ALA A 1 115 ? 21.347 -4.702 -32.113 1.00 78.69 115 ALA A N 1
ATOM 896 C CA . ALA A 1 115 ? 20.894 -4.977 -33.474 1.00 78.69 115 ALA A CA 1
ATOM 897 C C . ALA A 1 115 ? 21.692 -4.227 -34.561 1.00 78.69 115 ALA A C 1
ATOM 899 O O . ALA A 1 115 ? 21.447 -4.448 -35.745 1.00 78.69 115 ALA A O 1
ATOM 900 N N . GLY A 1 116 ? 22.633 -3.347 -34.188 1.00 66.19 116 GLY A N 1
ATOM 901 C CA . GLY A 1 116 ? 23.423 -2.557 -35.138 1.00 66.19 116 GLY A CA 1
ATOM 902 C C . GLY A 1 116 ? 22.605 -1.499 -35.884 1.00 66.19 116 GLY A C 1
ATOM 903 O O . GLY A 1 116 ? 23.035 -1.018 -36.929 1.00 66.19 116 GLY A O 1
ATOM 904 N N . VAL A 1 117 ? 21.428 -1.147 -35.361 1.00 60.16 117 VAL A N 1
ATOM 905 C CA . VAL A 1 117 ? 20.577 -0.076 -35.885 1.00 60.16 117 VAL A CA 1
ATOM 906 C C . VAL A 1 117 ? 20.933 1.192 -35.111 1.00 60.16 117 VAL A C 1
ATOM 908 O O . VAL A 1 117 ? 20.267 1.548 -34.140 1.00 60.16 117 VAL A O 1
ATOM 911 N N . ALA A 1 118 ? 22.044 1.818 -35.492 1.00 51.84 118 ALA A N 1
ATOM 912 C CA . ALA A 1 118 ? 22.471 3.129 -35.010 1.00 51.84 118 ALA A CA 1
ATOM 913 C C . ALA A 1 118 ? 22.651 4.076 -36.197 1.00 51.84 118 ALA A C 1
ATOM 915 O O . ALA A 1 118 ? 23.206 3.620 -37.223 1.00 51.84 118 ALA A O 1
#

Solvent-accessible surface area (backbone atoms only — not comparable to full-atom values): 6279 Å² total; per-residue (Å²): 132,54,50,28,58,50,20,24,53,64,25,21,44,68,14,50,53,46,35,52,53,51,51,52,53,55,51,55,50,48,50,52,41,51,50,50,24,57,74,67,73,64,54,63,84,78,62,45,78,65,55,62,52,38,50,75,75,58,43,71,84,69,67,49,97,85,53,50,75,67,50,49,49,41,51,49,55,45,56,68,44,40,66,58,50,51,54,50,43,52,52,21,49,50,46,16,52,53,28,20,53,54,16,26,55,54,15,45,52,49,49,33,60,74,68,66,64,122

Mean predicted aligned error: 8.1 Å

Sequence (118 aa):
MSYGEAGFLLGALPGAAMVVRNMWYGRSLQKRVEAVAWKEHAWNDTLNRSEKRFLMSDPGPYIGPNDSPEMVKAKRELLAALPGFRRRHWICGGIMFAGALFGVLAGTAIDWHIAGVA